Protein AF-A0A3P8BHD4-F1 (afdb_monomer)

Sequence (54 aa):
MRDELCNILEHINSPSAYAPSLGCSQVETEHIIDFSMCGISPYRFGINYLANSC

Secondary structure (DSSP, 8-state):
-HHHHHHHHHHHTSTT---PPP-SSHHHHTTTB-TTSTTT-PBP----------

Structure (mmCIF, N/CA/C/O backbone):
data_AF-A0A3P8BHD4-F1
#
_entry.id   AF-A0A3P8BHD4-F1
#
loop_
_atom_site.group_PDB
_atom_site.id
_atom_site.type_symbol
_atom_site.label_atom_id
_atom_site.label_alt_id
_atom_site.label_comp_id
_atom_site.label_asym_id
_atom_site.label_entity_id
_atom_site.label_seq_id
_atom_site.pdbx_PDB_ins_code
_atom_site.Cartn_x
_atom_site.Cartn_y
_atom_site.Cartn_z
_atom_site.occupancy
_atom_site.B_iso_or_equiv
_atom_site.auth_seq_id
_atom_site.auth_comp_id
_atom_site.auth_asym_id
_atom_site.auth_atom_id
_atom_site.pdbx_PDB_model_num
ATOM 1 N N . MET A 1 1 ? 9.947 -7.747 -17.333 1.00 77.00 1 MET A N 1
ATOM 2 C CA . MET A 1 1 ? 9.119 -8.368 -16.274 1.00 77.00 1 MET A CA 1
ATOM 3 C C . MET A 1 1 ? 9.876 -8.706 -14.998 1.00 77.00 1 MET A C 1
ATOM 5 O O . MET A 1 1 ? 9.514 -8.145 -13.977 1.00 77.00 1 MET A O 1
ATOM 9 N N . ARG A 1 2 ? 10.886 -9.598 -14.990 1.00 93.25 2 ARG A N 1
ATOM 10 C CA . ARG A 1 2 ? 11.607 -9.919 -13.736 1.00 93.25 2 ARG A CA 1
ATOM 11 C C . ARG A 1 2 ? 12.289 -8.685 -13.142 1.00 93.25 2 ARG A C 1
ATOM 13 O O . ARG A 1 2 ? 12.067 -8.388 -11.978 1.00 93.25 2 ARG A O 1
ATOM 20 N N . ASP A 1 3 ? 13.039 -7.958 -13.961 1.00 95.00 3 ASP A N 1
ATOM 21 C CA . ASP A 1 3 ? 13.797 -6.792 -13.497 1.00 95.00 3 ASP A CA 1
ATOM 22 C C . ASP A 1 3 ? 12.871 -5.651 -13.050 1.00 95.00 3 ASP A C 1
ATOM 24 O O . ASP A 1 3 ? 13.107 -5.017 -12.032 1.00 95.00 3 ASP A O 1
ATOM 28 N N . GLU A 1 4 ? 11.749 -5.450 -13.748 1.00 95.31 4 GLU A N 1
ATOM 29 C CA . GLU A 1 4 ? 10.715 -4.479 -13.357 1.00 95.31 4 GLU A CA 1
ATOM 30 C C . GLU A 1 4 ? 10.077 -4.835 -12.008 1.00 95.31 4 GLU A C 1
ATOM 32 O O . GLU A 1 4 ? 9.889 -3.960 -11.167 1.00 95.31 4 GLU A O 1
ATOM 37 N N . LEU A 1 5 ? 9.778 -6.119 -11.776 1.00 96.06 5 LEU A N 1
ATOM 38 C CA . LEU A 1 5 ? 9.264 -6.597 -10.492 1.00 96.06 5 LEU A CA 1
ATOM 39 C C . LEU A 1 5 ? 10.293 -6.414 -9.372 1.00 96.06 5 LEU A C 1
ATOM 41 O O . LEU A 1 5 ? 9.928 -5.948 -8.296 1.00 96.06 5 LEU A O 1
ATOM 45 N N . CYS A 1 6 ? 11.565 -6.737 -9.621 1.00 96.50 6 CYS A N 1
ATOM 46 C CA . CYS A 1 6 ? 12.649 -6.492 -8.668 1.00 96.50 6 CYS A CA 1
ATOM 47 C C . CYS A 1 6 ?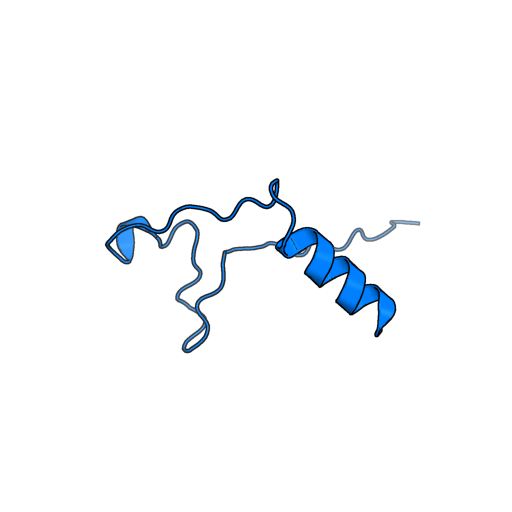 12.745 -5.003 -8.315 1.00 96.50 6 CYS A C 1
ATOM 49 O O . CYS A 1 6 ? 12.728 -4.665 -7.135 1.00 96.50 6 CYS A O 1
ATOM 51 N N . ASN A 1 7 ? 12.719 -4.120 -9.316 1.00 95.31 7 ASN A N 1
ATOM 52 C CA . ASN A 1 7 ? 12.748 -2.675 -9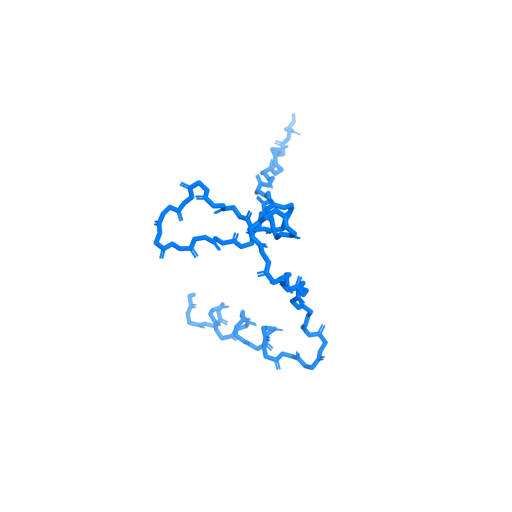.103 1.00 95.31 7 ASN A CA 1
ATOM 53 C C . ASN A 1 7 ? 11.571 -2.200 -8.239 1.00 95.31 7 ASN A C 1
ATOM 55 O O . ASN A 1 7 ? 11.767 -1.410 -7.318 1.00 95.31 7 ASN A O 1
ATOM 59 N N . ILE A 1 8 ? 10.349 -2.682 -8.495 1.00 94.50 8 ILE A N 1
ATOM 60 C CA . ILE A 1 8 ? 9.172 -2.332 -7.681 1.00 94.50 8 ILE A CA 1
ATOM 61 C C . ILE A 1 8 ? 9.371 -2.772 -6.226 1.00 94.50 8 ILE A C 1
ATOM 63 O O . ILE A 1 8 ? 9.126 -1.993 -5.305 1.00 94.50 8 ILE A O 1
ATOM 67 N N . LEU A 1 9 ? 9.838 -4.003 -6.008 1.00 95.25 9 LEU A N 1
ATOM 68 C CA . LEU A 1 9 ? 10.065 -4.536 -4.666 1.00 95.25 9 LEU A CA 1
ATOM 69 C C . LEU A 1 9 ? 11.155 -3.763 -3.917 1.00 95.25 9 LEU A C 1
ATOM 71 O O . LEU A 1 9 ? 10.992 -3.500 -2.728 1.00 95.25 9 LEU A O 1
ATOM 75 N N . GLU A 1 10 ? 12.233 -3.364 -4.586 1.00 95.62 10 GLU A N 1
ATOM 76 C CA . GLU A 1 10 ? 13.278 -2.525 -3.988 1.00 95.62 10 GLU A CA 1
ATOM 77 C C . GLU A 1 10 ? 12.725 -1.172 -3.524 1.00 95.62 10 GLU A C 1
ATOM 79 O O . GLU A 1 10 ? 13.016 -0.739 -2.410 1.00 95.62 10 GLU A O 1
ATOM 84 N N . HIS A 1 11 ? 11.864 -0.536 -4.326 1.00 93.50 11 HIS A N 1
ATOM 85 C CA . HIS A 1 11 ? 11.250 0.742 -3.959 1.00 93.50 11 HIS A CA 1
ATOM 86 C C . HIS A 1 11 ? 10.285 0.605 -2.777 1.00 93.50 11 HIS A C 1
ATOM 88 O O . HIS A 1 11 ? 10.306 1.450 -1.884 1.00 93.50 11 HIS A O 1
ATOM 94 N N . ILE A 1 12 ? 9.470 -0.456 -2.736 1.00 93.69 12 ILE A N 1
ATOM 95 C CA . ILE A 1 12 ? 8.529 -0.708 -1.629 1.00 93.69 12 ILE A CA 1
ATOM 96 C C . ILE A 1 12 ? 9.272 -0.974 -0.313 1.00 93.69 12 ILE A C 1
ATOM 98 O O . ILE A 1 12 ? 8.801 -0.573 0.747 1.00 93.69 12 ILE A O 1
ATOM 102 N N . ASN A 1 13 ? 10.431 -1.631 -0.374 1.00 93.56 13 ASN A N 1
ATOM 103 C CA . ASN A 1 13 ? 11.236 -1.954 0.806 1.00 93.56 13 ASN A CA 1
ATOM 104 C C . ASN A 1 13 ? 12.254 -0.860 1.173 1.00 93.56 13 ASN A C 1
ATOM 106 O O . ASN A 1 13 ? 13.053 -1.048 2.093 1.00 93.56 13 ASN A O 1
ATOM 110 N N . SER A 1 14 ? 12.252 0.278 0.474 1.00 95.00 14 SER A N 1
ATOM 111 C CA . SER A 1 14 ? 13.123 1.402 0.809 1.00 95.00 14 SER A CA 1
ATOM 112 C C . SER A 1 14 ? 12.763 1.975 2.189 1.00 95.00 14 SER A C 1
ATOM 114 O O . SER A 1 14 ? 11.581 2.141 2.484 1.00 95.00 14 SER A O 1
ATOM 116 N N . PRO A 1 15 ? 13.738 2.401 3.014 1.00 92.31 15 PRO A N 1
ATOM 117 C CA . PRO A 1 15 ? 13.467 3.123 4.263 1.00 92.31 15 PRO A CA 1
ATOM 118 C C . PRO A 1 15 ? 12.659 4.417 4.079 1.00 92.31 15 PRO A C 1
ATOM 120 O O . PRO A 1 15 ? 12.087 4.933 5.034 1.00 92.31 15 PRO A O 1
ATOM 123 N N . SER A 1 16 ? 12.641 4.964 2.861 1.00 90.88 16 SER A N 1
ATOM 124 C CA . SER A 1 16 ? 11.854 6.143 2.493 1.00 90.88 16 SER A CA 1
ATOM 125 C C . SER A 1 16 ? 10.446 5.815 1.988 1.00 90.88 16 SER A C 1
ATOM 127 O O . SER A 1 16 ? 9.681 6.740 1.707 1.00 90.88 16 SER A O 1
ATOM 129 N N . ALA A 1 17 ? 10.095 4.534 1.841 1.00 92.00 17 ALA A N 1
ATOM 130 C CA . ALA A 1 17 ? 8.766 4.129 1.416 1.00 92.00 17 ALA A CA 1
ATOM 131 C C . ALA A 1 17 ? 7.743 4.515 2.489 1.00 92.00 17 ALA A C 1
ATOM 133 O O . ALA A 1 17 ? 7.817 4.090 3.641 1.00 92.00 17 ALA A O 1
ATOM 134 N N . TYR A 1 18 ? 6.782 5.344 2.098 1.00 90.81 18 TYR A N 1
ATOM 135 C CA . TYR A 1 18 ? 5.705 5.789 2.966 1.00 90.81 18 TYR A CA 1
ATOM 136 C C . TYR A 1 18 ? 4.416 5.048 2.620 1.00 90.81 18 TYR A C 1
ATOM 138 O O . TYR A 1 18 ? 3.977 5.054 1.469 1.00 90.81 18 TYR A O 1
ATOM 146 N N . ALA A 1 19 ? 3.789 4.464 3.637 1.00 89.81 19 ALA A N 1
ATOM 147 C CA . ALA A 1 19 ? 2.414 3.996 3.579 1.00 89.81 19 ALA A CA 1
ATOM 148 C C . ALA A 1 19 ? 1.554 4.883 4.498 1.00 89.81 19 ALA A C 1
ATOM 150 O O . ALA A 1 19 ? 1.961 5.132 5.638 1.00 89.81 19 ALA A O 1
ATOM 151 N N . PRO A 1 20 ? 0.384 5.365 4.039 1.00 91.25 20 PRO A N 1
ATOM 152 C CA . PRO A 1 20 ? -0.533 6.116 4.888 1.00 91.25 20 PRO A CA 1
ATOM 153 C C . PRO A 1 20 ? -0.935 5.320 6.135 1.00 91.25 20 PRO A C 1
ATOM 155 O O . PRO A 1 20 ? -1.179 4.118 6.058 1.00 91.25 20 PRO A O 1
ATOM 158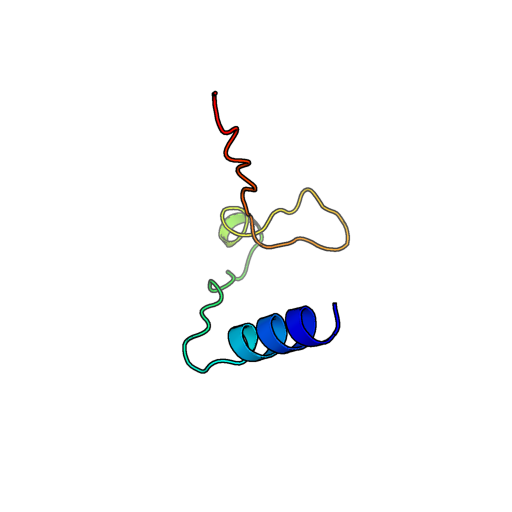 N N . SER A 1 21 ? -1.030 5.993 7.285 1.00 92.00 21 SER A N 1
ATOM 159 C CA . SER A 1 21 ? -1.529 5.352 8.507 1.00 92.00 21 SER A CA 1
ATOM 160 C C . SER A 1 21 ? -2.996 4.984 8.340 1.00 92.00 21 SER A C 1
ATOM 162 O O . SER A 1 21 ? -3.794 5.805 7.891 1.00 92.00 21 SER A O 1
ATOM 164 N N . LEU A 1 22 ? -3.357 3.778 8.767 1.00 92.75 22 LEU A N 1
ATOM 165 C CA . LEU A 1 22 ? -4.752 3.368 8.871 1.00 92.75 22 LEU A CA 1
ATOM 166 C C . LEU A 1 22 ? -5.338 3.865 10.195 1.00 92.75 22 LEU A C 1
ATOM 168 O O . LEU A 1 22 ? -4.621 3.983 11.193 1.00 92.75 22 LEU A O 1
ATOM 172 N N . GLY A 1 23 ? -6.633 4.172 10.185 1.00 91.31 23 GLY A N 1
ATOM 173 C CA . GLY A 1 23 ? -7.388 4.450 11.399 1.00 91.31 23 GLY A CA 1
ATOM 174 C C . GLY A 1 23 ? -7.821 3.167 12.103 1.00 91.31 23 GLY A C 1
ATOM 175 O O . GLY A 1 23 ? -7.560 2.049 11.653 1.00 91.31 23 GLY A O 1
ATOM 176 N N . CYS A 1 24 ? -8.541 3.333 13.204 1.00 93.25 24 CYS A N 1
ATOM 177 C CA . CYS A 1 24 ? -9.120 2.238 13.975 1.00 93.25 24 CYS A CA 1
ATOM 178 C C . CYS A 1 24 ? -10.534 1.869 13.496 1.00 93.25 24 CYS A C 1
ATOM 180 O O . CYS A 1 24 ? -11.107 0.888 13.970 1.00 93.25 24 CYS A O 1
ATOM 182 N N . SER A 1 25 ? -11.118 2.645 12.576 1.00 94.06 25 SER A N 1
ATOM 183 C CA . SER A 1 25 ? -12.450 2.398 12.021 1.00 94.06 25 SER A CA 1
ATOM 184 C C . SER A 1 25 ? -12.517 2.604 10.506 1.00 94.06 25 SER A C 1
ATOM 186 O O . SER A 1 25 ? -11.657 3.243 9.896 1.00 94.06 25 SER A O 1
ATOM 188 N N . GLN A 1 26 ? -13.580 2.075 9.890 1.00 92.50 26 GLN A N 1
ATOM 189 C CA . GLN A 1 26 ? -13.852 2.270 8.466 1.00 92.50 26 GLN A CA 1
ATOM 190 C C . GLN A 1 26 ? -14.018 3.755 8.122 1.00 92.50 26 GLN A C 1
ATOM 192 O O . GLN A 1 26 ? -13.413 4.214 7.163 1.00 92.50 26 GLN A O 1
ATOM 197 N N . VAL A 1 27 ? -14.767 4.513 8.930 1.00 94.62 27 VAL A N 1
ATOM 198 C CA . VAL A 1 27 ? -15.002 5.955 8.720 1.00 94.62 27 VAL A CA 1
ATOM 199 C C . VAL A 1 27 ? -13.691 6.740 8.767 1.00 94.62 27 VAL A C 1
ATOM 201 O O . VAL A 1 27 ? -13.454 7.628 7.956 1.00 94.62 27 VAL A O 1
ATOM 204 N N . GLU A 1 28 ? -12.788 6.373 9.674 1.00 95.50 28 GLU A N 1
ATOM 205 C CA . GLU A 1 28 ? -11.466 6.998 9.746 1.00 95.50 28 GLU A CA 1
ATOM 206 C C . GLU A 1 28 ? -10.580 6.654 8.548 1.00 95.50 28 GLU A C 1
ATOM 208 O O . GLU A 1 28 ? -9.625 7.369 8.286 1.00 95.50 28 GLU A O 1
ATOM 213 N N . THR A 1 29 ? -10.876 5.585 7.809 1.00 94.69 29 THR A N 1
ATOM 214 C CA . THR A 1 29 ? -9.965 5.022 6.802 1.00 94.69 29 THR A CA 1
ATOM 215 C C . THR A 1 29 ? -10.527 5.112 5.375 1.00 94.69 29 THR A C 1
ATOM 217 O O . THR A 1 29 ? -9.782 4.998 4.404 1.00 94.69 29 THR A O 1
ATOM 220 N N . GLU A 1 30 ? -11.822 5.382 5.196 1.00 94.75 30 GLU A N 1
ATOM 221 C CA . GLU A 1 30 ? -12.504 5.365 3.888 1.00 94.75 30 GLU A CA 1
ATOM 222 C C . GLU A 1 30 ? -12.003 6.419 2.896 1.00 94.75 30 GLU A C 1
ATOM 224 O O . GLU A 1 30 ? -12.223 6.291 1.690 1.00 94.75 30 GLU A O 1
ATOM 229 N N . HIS A 1 31 ? -11.312 7.448 3.386 1.00 94.12 31 HIS A N 1
ATOM 230 C CA . HIS A 1 31 ? -10.698 8.485 2.564 1.00 94.12 31 HIS A CA 1
ATOM 231 C C . HIS A 1 31 ? -9.368 8.039 1.930 1.00 94.12 31 HIS A C 1
ATOM 233 O O . HIS A 1 31 ? -8.943 8.636 0.943 1.00 94.12 31 HIS A O 1
ATOM 239 N N . ILE A 1 32 ? -8.734 6.979 2.449 1.00 95.69 32 ILE A N 1
ATOM 240 C CA . ILE A 1 32 ? -7.483 6.408 1.920 1.00 95.69 32 ILE A CA 1
ATOM 241 C C . ILE A 1 32 ? -7.627 4.972 1.417 1.00 95.69 32 ILE A C 1
ATOM 243 O O . ILE A 1 32 ? -6.849 4.579 0.556 1.00 95.69 32 ILE A O 1
ATOM 247 N N . ILE A 1 33 ? -8.610 4.205 1.895 1.00 95.69 33 ILE A N 1
ATOM 248 C CA . ILE A 1 33 ? -8.897 2.834 1.453 1.00 95.69 33 ILE A CA 1
ATOM 249 C C . ILE A 1 33 ? -10.203 2.796 0.657 1.00 95.69 33 ILE A C 1
ATOM 251 O O . ILE A 1 33 ? -11.205 3.405 1.038 1.00 95.69 33 ILE A O 1
ATOM 255 N N . ASP A 1 34 ? -10.201 2.057 -0.451 1.00 95.06 34 ASP A N 1
ATOM 256 C CA . ASP A 1 34 ? -11.393 1.786 -1.248 1.00 95.06 34 ASP A CA 1
ATOM 25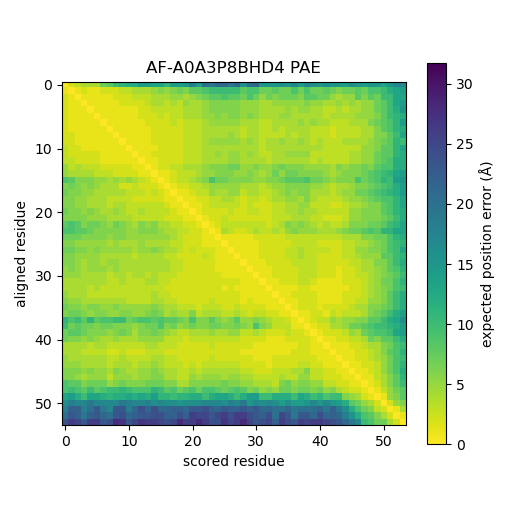7 C C . ASP A 1 34 ? -12.085 0.493 -0.799 1.00 95.06 34 ASP A C 1
ATOM 259 O O . ASP A 1 34 ? -11.751 -0.608 -1.234 1.00 95.06 34 ASP A O 1
ATOM 263 N N . PHE A 1 35 ? -13.100 0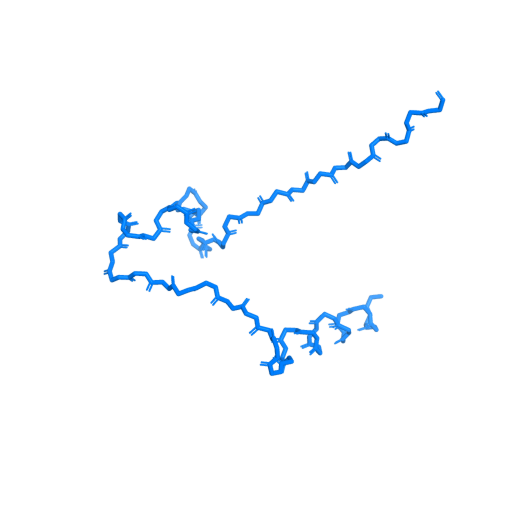.631 0.052 1.00 93.88 35 PHE A N 1
ATOM 264 C CA . PHE A 1 35 ? -13.898 -0.498 0.535 1.00 93.88 35 PHE A CA 1
ATOM 265 C C . PHE A 1 35 ? -14.909 -1.045 -0.487 1.00 93.88 35 PHE A C 1
ATOM 267 O O . PHE A 1 35 ? -15.582 -2.034 -0.196 1.00 93.88 35 PHE A O 1
ATOM 274 N N . SER A 1 36 ? -15.034 -0.448 -1.680 1.00 93.12 36 SER A N 1
ATOM 275 C CA . SER A 1 36 ? -15.914 -0.987 -2.729 1.00 93.12 36 SER A CA 1
ATOM 276 C C . SER A 1 36 ? -15.373 -2.289 -3.339 1.00 93.12 36 SER A C 1
ATOM 278 O O . SER A 1 36 ? -16.143 -3.115 -3.831 1.00 93.12 36 SER A O 1
ATOM 280 N N . MET A 1 37 ? -14.056 -2.517 -3.253 1.00 90.88 37 MET A N 1
ATOM 281 C CA . MET A 1 37 ? -13.392 -3.728 -3.736 1.00 90.88 37 MET A CA 1
ATOM 282 C C . MET A 1 37 ? -13.342 -4.812 -2.654 1.00 90.88 37 MET A C 1
ATOM 284 O O . MET A 1 37 ? -12.352 -4.961 -1.931 1.00 90.88 37 MET A O 1
ATOM 288 N N . CYS A 1 38 ? -14.416 -5.600 -2.565 1.00 87.50 38 CYS A N 1
ATOM 289 C CA . CYS A 1 38 ? -14.532 -6.690 -1.596 1.00 87.50 38 CYS A CA 1
ATOM 290 C C . CYS A 1 38 ? -13.360 -7.689 -1.699 1.00 87.50 38 CYS A C 1
ATOM 292 O O . CYS A 1 38 ? -12.995 -8.131 -2.787 1.00 87.50 38 CYS A O 1
ATOM 294 N N . GLY A 1 39 ? -12.779 -8.047 -0.550 1.00 90.69 39 GLY A N 1
ATOM 295 C CA . GLY A 1 39 ? -11.687 -9.020 -0.436 1.00 90.69 39 GLY A CA 1
ATOM 296 C C . GLY A 1 39 ? -10.276 -8.467 -0.664 1.00 90.69 39 GLY A C 1
ATOM 297 O O . GLY A 1 39 ? -9.317 -9.188 -0.400 1.00 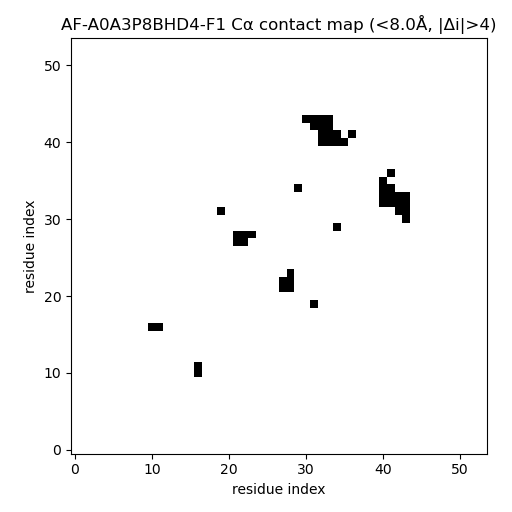90.69 39 GLY A O 1
ATOM 298 N N . ILE A 1 40 ? -10.132 -7.213 -1.116 1.00 93.12 40 ILE A N 1
ATOM 299 C CA . ILE A 1 40 ? -8.823 -6.582 -1.365 1.00 93.12 40 ILE A CA 1
ATOM 300 C C . ILE A 1 40 ? -8.695 -5.257 -0.608 1.00 93.12 40 ILE A C 1
ATOM 302 O O 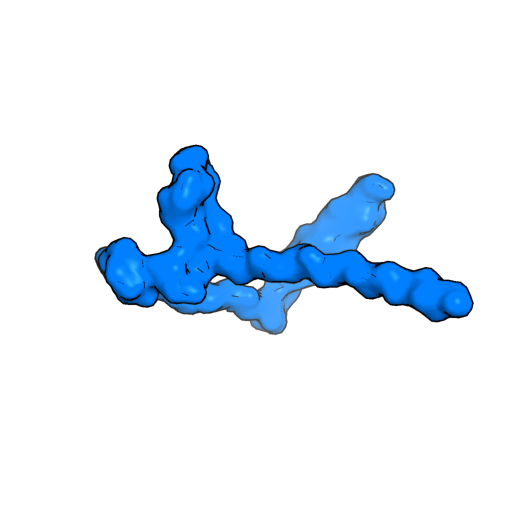. ILE A 1 40 ? -7.689 -5.057 0.065 1.00 93.12 40 ILE A O 1
ATOM 306 N N . SER A 1 41 ? -9.697 -4.375 -0.707 1.00 93.12 41 SER A N 1
ATOM 307 C CA . SER A 1 41 ? -9.715 -3.044 -0.080 1.00 93.12 41 SER A CA 1
ATOM 308 C C . SER A 1 41 ? -8.394 -2.262 -0.246 1.00 93.12 41 SER A C 1
ATOM 310 O O . SER A 1 41 ? -7.686 -2.036 0.738 1.00 93.12 41 SER A O 1
ATOM 312 N N . PRO A 1 42 ? -8.004 -1.880 -1.478 1.00 94.88 42 PRO A N 1
ATOM 313 C CA . PRO A 1 42 ? -6.710 -1.251 -1.731 1.00 94.88 42 PRO A CA 1
ATOM 314 C C . PRO A 1 42 ? -6.655 0.197 -1.227 1.00 94.88 42 PRO A C 1
ATOM 316 O O . PRO A 1 42 ? -7.685 0.839 -1.014 1.00 94.88 42 PRO A O 1
ATOM 319 N N . TYR A 1 43 ? -5.443 0.756 -1.134 1.00 94.56 43 TYR A N 1
ATOM 320 C CA . TYR A 1 43 ? -5.288 2.211 -1.081 1.00 94.56 43 TYR A CA 1
ATOM 321 C C . TYR A 1 43 ? -5.908 2.851 -2.322 1.00 94.56 43 TYR A C 1
ATOM 323 O O . TYR A 1 43 ? -5.759 2.335 -3.427 1.00 94.56 43 TYR A O 1
ATOM 331 N N . ARG A 1 44 ? -6.593 3.982 -2.156 1.00 94.06 44 ARG A N 1
ATOM 332 C CA . ARG A 1 44 ? -7.153 4.749 -3.271 1.00 94.06 44 ARG A CA 1
ATOM 333 C C . ARG A 1 44 ? -6.017 5.277 -4.146 1.00 94.06 44 ARG A C 1
ATOM 335 O O . ARG A 1 44 ? -5.117 5.955 -3.658 1.00 94.06 44 ARG A O 1
ATOM 342 N N . PHE A 1 45 ? -6.083 5.002 -5.445 1.00 92.75 45 PHE A N 1
ATOM 343 C CA . PHE A 1 45 ? -5.141 5.502 -6.446 1.00 92.75 45 PHE A CA 1
ATOM 344 C C . PHE A 1 45 ? -5.888 5.942 -7.710 1.00 92.75 45 PHE A C 1
ATOM 346 O O . PHE A 1 45 ? -7.013 5.514 -7.962 1.00 92.75 45 PHE A O 1
ATOM 353 N N . GLY A 1 46 ? -5.254 6.798 -8.511 1.00 91.06 46 GLY A N 1
ATOM 354 C CA . GLY A 1 46 ? -5.745 7.197 -9.829 1.00 91.06 46 GLY A CA 1
ATOM 355 C C . GLY A 1 46 ? -4.746 6.805 -10.9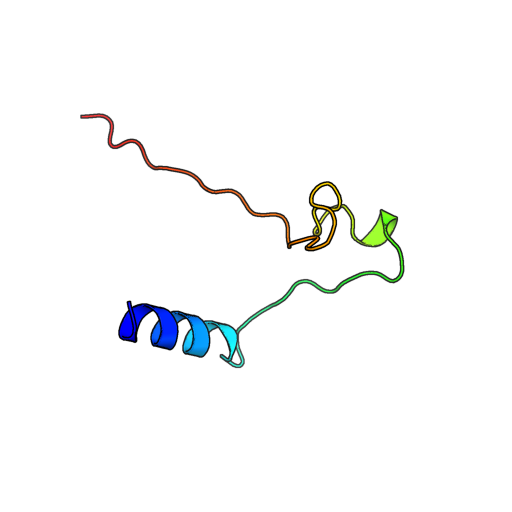10 1.00 91.06 46 G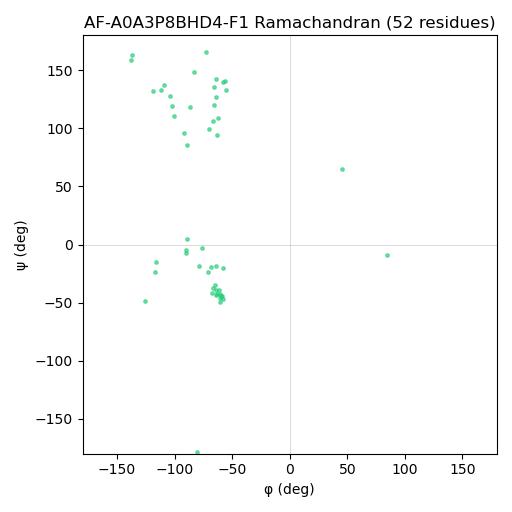LY A C 1
ATOM 356 O O . GLY A 1 46 ? -3.555 7.078 -10.772 1.00 91.06 46 GLY A O 1
ATOM 357 N N . ILE A 1 47 ? -5.224 6.179 -11.986 1.00 91.69 47 ILE A N 1
ATOM 358 C CA . ILE A 1 47 ? -4.420 5.934 -13.187 1.00 91.69 47 ILE A CA 1
ATOM 359 C C . ILE A 1 47 ? -4.806 6.990 -14.213 1.00 91.69 47 ILE A C 1
ATOM 361 O O . ILE A 1 47 ? -5.909 6.967 -14.753 1.00 91.69 47 ILE A O 1
ATOM 365 N N . ASN A 1 48 ? -3.883 7.906 -14.484 1.00 91.62 48 ASN A N 1
ATOM 366 C CA . ASN A 1 48 ? -4.047 8.897 -15.535 1.00 91.62 48 ASN A CA 1
ATOM 367 C C . ASN A 1 48 ? -3.228 8.461 -16.746 1.00 91.62 48 ASN A C 1
ATOM 369 O O . ASN A 1 48 ? -2.005 8.354 -16.666 1.00 91.62 48 ASN A O 1
ATOM 373 N N . TYR A 1 49 ? -3.897 8.234 -17.872 1.00 87.38 49 TYR A N 1
ATOM 374 C CA . TYR A 1 49 ? -3.217 8.053 -19.146 1.00 87.38 49 TYR A CA 1
ATOM 375 C C . TYR A 1 49 ? -3.000 9.424 -19.771 1.00 87.38 49 TYR A C 1
ATOM 377 O O . TYR A 1 49 ? -3.956 10.141 -20.067 1.00 87.38 49 TYR A O 1
ATOM 385 N N . LEU A 1 50 ? -1.739 9.793 -19.977 1.00 82.38 50 LEU A N 1
ATOM 386 C CA . LEU A 1 50 ? -1.409 10.930 -20.821 1.00 82.38 50 LEU A CA 1
ATOM 387 C C . LEU A 1 50 ? -1.728 10.527 -22.261 1.00 82.38 50 LEU A C 1
ATOM 389 O O . LEU A 1 50 ? -0.966 9.803 -22.901 1.00 82.38 50 LEU A O 1
ATOM 393 N N . ALA A 1 51 ? -2.884 10.959 -22.760 1.00 75.62 51 ALA A N 1
ATOM 394 C CA . ALA A 1 51 ? -3.112 10.975 -24.191 1.00 75.62 51 ALA A CA 1
ATOM 395 C C . ALA A 1 51 ? -2.145 12.014 -24.766 1.00 75.62 51 ALA A C 1
ATOM 397 O O . ALA A 1 51 ? -2.330 13.213 -24.564 1.00 75.62 51 ALA A O 1
ATOM 398 N N . ASN A 1 52 ? -1.084 11.559 -25.433 1.00 68.75 52 ASN A N 1
ATOM 399 C CA . ASN A 1 52 ? -0.298 12.438 -26.286 1.00 68.75 52 ASN A CA 1
ATOM 400 C C . ASN A 1 52 ? -1.228 12.903 -27.411 1.00 68.75 52 ASN A C 1
ATOM 402 O O . ASN A 1 52 ? -1.422 12.191 -28.393 1.00 68.75 52 ASN A O 1
ATOM 406 N N . SER A 1 53 ? -1.857 14.061 -27.232 1.00 62.41 53 SER A N 1
ATOM 407 C CA . SER A 1 53 ? -2.536 14.768 -28.310 1.00 62.41 53 SER A CA 1
ATOM 408 C C . SER A 1 53 ? -1.471 15.135 -29.343 1.00 62.41 53 SER A C 1
ATOM 410 O O . SER A 1 53 ? -0.588 15.941 -29.043 1.00 62.41 53 SER A O 1
ATOM 412 N N . CYS A 1 54 ? -1.502 14.473 -30.501 1.00 53.72 54 CYS A N 1
ATOM 413 C CA . CYS A 1 54 ? -0.698 14.837 -31.666 1.00 53.72 54 CYS A CA 1
ATOM 414 C C . CYS A 1 54 ? -1.133 16.184 -32.246 1.00 53.72 54 CYS A C 1
ATOM 416 O O . CYS A 1 54 ? -2.353 16.470 -32.216 1.00 53.72 54 CYS A O 1
#

Radius of gyration: 15.46 Å; Cα contacts (8 Å, |Δi|>4): 24; chains: 1; bounding box: 30×25×46 Å

Foldseek 3Di:
DVVVVVVVVCQCPDPPHDDDDADPDCVRHVVQWPPVDPPDGHGDDDDDDPPPPD

Organism: NCBI:txid48269

Mean predicted aligned error: 5.5 Å

pLDDT: mean 90.66, std 8.22, range [53.72, 96.5]

Solvent-accessible surface area (backbone atoms only — not comparable to full-atom values): 3707 Å² total; per-residue (Å²): 106,71,67,59,51,51,53,51,52,53,52,66,70,35,93,82,51,81,76,84,84,77,53,97,45,66,85,69,26,55,88,51,31,37,75,86,46,78,98,69,46,47,71,66,80,82,90,80,80,83,75,81,80,127